Protein AF-A0A847WRC9-F1 (afdb_monomer_lite)

Secondary structure (DSSP, 8-state):
-------HHHHHHHTTS-SSHHHHHHHHHTT--EETTEEP---

Radius of gyration: 10.39 Å; chains: 1; bounding box: 21×24×23 Å

pLDDT: mean 92.55, std 8.76, range [54.22, 97.88]

Sequence (43 aa):
MTVKKVRLDVLVVERGLVETREQAKRSIMAGLVFSGSNRMDKP

Foldseek 3Di:
DDDDDDFQLVVCCVVVVDPHSVVSLVCLCVQNDDDVPHTHNGD

Structure (mmCIF, N/CA/C/O backbone):
data_AF-A0A847WRC9-F1
#
_entry.id   AF-A0A847WRC9-F1
#
loop_
_atom_site.group_PDB
_atom_site.id
_atom_site.type_symbol
_atom_site.label_atom_id
_atom_site.label_alt_id
_atom_site.label_comp_id
_atom_site.label_asym_id
_atom_site.label_entity_id
_atom_site.label_seq_id
_atom_site.pdbx_PDB_ins_code
_atom_site.Cartn_x
_atom_site.Cartn_y
_atom_site.Cartn_z
_atom_site.occupancy
_atom_site.B_iso_or_equiv
_atom_site.auth_seq_id
_atom_site.auth_comp_id
_atom_site.auth_asym_id
_atom_site.auth_atom_id
_atom_site.pdbx_PDB_model_num
ATOM 1 N N . MET A 1 1 ? -9.980 18.959 -14.356 1.00 54.22 1 MET A N 1
ATOM 2 C CA . MET A 1 1 ? -10.248 17.950 -13.309 1.00 54.22 1 MET A CA 1
ATOM 3 C C . MET A 1 1 ? -9.007 17.812 -12.447 1.00 54.22 1 MET A C 1
ATOM 5 O O . MET A 1 1 ? -7.963 17.433 -12.958 1.00 54.22 1 MET A O 1
ATOM 9 N N . THR A 1 2 ? -9.074 18.195 -11.177 1.00 61.97 2 THR A N 1
ATOM 10 C CA . THR A 1 2 ? -7.956 18.064 -10.236 1.00 61.97 2 THR A CA 1
ATOM 11 C C . THR A 1 2 ? -7.816 16.596 -9.848 1.00 61.97 2 THR A C 1
ATOM 13 O O . THR A 1 2 ? -8.675 16.045 -9.164 1.00 61.97 2 THR A O 1
ATOM 16 N N . VAL A 1 3 ? -6.753 15.939 -10.313 1.00 78.88 3 VAL A N 1
ATOM 17 C CA . VAL A 1 3 ? -6.437 14.566 -9.900 1.00 78.88 3 VAL A CA 1
ATOM 18 C C . VAL A 1 3 ? -6.158 14.583 -8.400 1.00 78.88 3 VAL A C 1
ATOM 20 O O . VAL A 1 3 ? -5.210 15.225 -7.943 1.00 78.88 3 VAL A O 1
ATOM 23 N N . LYS A 1 4 ? -7.000 13.901 -7.620 1.00 81.81 4 LYS A N 1
ATOM 24 C CA . LYS A 1 4 ? -6.818 13.781 -6.174 1.00 81.81 4 LYS A CA 1
ATOM 25 C C . LYS A 1 4 ? -5.553 12.958 -5.915 1.00 81.81 4 LYS A C 1
ATOM 27 O O . LYS A 1 4 ? -5.530 11.757 -6.168 1.00 81.81 4 LYS A O 1
ATOM 32 N N . LYS A 1 5 ? -4.489 13.610 -5.440 1.00 86.50 5 LYS A N 1
ATOM 33 C CA . LYS A 1 5 ? -3.268 12.923 -5.004 1.00 86.50 5 LYS A CA 1
ATOM 34 C C . LYS A 1 5 ? -3.536 12.275 -3.650 1.00 86.50 5 LYS A C 1
ATOM 36 O O . LYS A 1 5 ? -3.815 12.970 -2.678 1.00 86.50 5 LYS A O 1
ATOM 41 N N . VAL A 1 6 ? -3.452 10.953 -3.605 1.00 91.94 6 VAL A N 1
ATOM 42 C CA . VAL A 1 6 ? -3.553 10.158 -2.376 1.00 91.94 6 VAL A CA 1
ATOM 43 C C . VAL A 1 6 ? -2.197 9.506 -2.129 1.00 91.94 6 VAL A C 1
ATOM 45 O O . VAL A 1 6 ? -1.458 9.224 -3.074 1.00 91.94 6 VAL A O 1
ATOM 48 N N . ARG A 1 7 ? -1.843 9.312 -0.857 1.00 95.31 7 ARG A N 1
ATOM 49 C CA . ARG A 1 7 ? -0.630 8.577 -0.486 1.00 95.31 7 ARG A CA 1
ATOM 50 C C . ARG A 1 7 ? -0.750 7.118 -0.914 1.00 95.31 7 ARG A C 1
ATOM 52 O O . ARG A 1 7 ? -1.840 6.546 -0.864 1.00 95.31 7 ARG A O 1
ATOM 59 N N . LEU A 1 8 ? 0.361 6.513 -1.312 1.00 95.44 8 LEU A N 1
ATOM 60 C CA . LEU A 1 8 ? 0.354 5.142 -1.800 1.00 95.44 8 LEU A CA 1
ATOM 61 C C . LEU A 1 8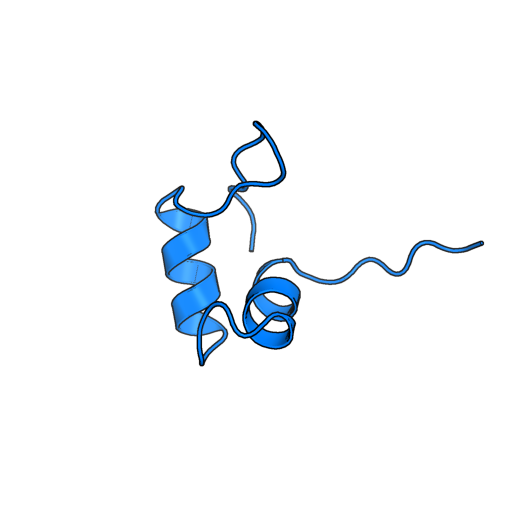 ? 0.021 4.159 -0.676 1.00 95.44 8 LEU A C 1
ATOM 63 O O . LEU A 1 8 ? -0.766 3.245 -0.883 1.00 95.44 8 LEU A O 1
ATOM 67 N N . ASP A 1 9 ? 0.557 4.381 0.523 1.00 96.50 9 ASP A N 1
ATOM 68 C CA . ASP A 1 9 ? 0.274 3.559 1.697 1.00 96.50 9 ASP A CA 1
ATOM 69 C C . ASP A 1 9 ? -1.215 3.536 2.070 1.00 96.50 9 ASP A C 1
ATOM 71 O O . ASP A 1 9 ? -1.727 2.499 2.482 1.00 96.50 9 ASP A O 1
ATOM 75 N N . VAL A 1 10 ? -1.924 4.650 1.880 1.00 96.56 10 VAL A N 1
ATOM 76 C CA . VAL A 1 10 ? -3.383 4.730 2.034 1.00 96.56 10 VAL A CA 1
ATOM 77 C C . VAL A 1 10 ? -4.080 3.976 0.905 1.00 96.56 10 VAL A C 1
ATOM 79 O O . VAL A 1 10 ? -4.923 3.128 1.174 1.00 96.56 10 VAL A O 1
ATOM 82 N N . LEU A 1 11 ? -3.684 4.221 -0.346 1.00 95.75 11 LEU A N 1
ATOM 83 C CA . LEU A 1 11 ? -4.303 3.595 -1.515 1.00 95.75 11 LEU A CA 1
ATOM 84 C C . LEU A 1 11 ? -4.196 2.061 -1.491 1.00 95.75 11 LEU A C 1
ATOM 86 O O . LEU A 1 11 ? -5.118 1.371 -1.916 1.00 95.75 11 LEU A O 1
ATOM 90 N N . VAL A 1 12 ? -3.080 1.516 -1.003 1.00 96.00 12 VAL A N 1
ATOM 91 C CA . VAL A 1 12 ? -2.860 0.064 -0.890 1.00 96.00 12 VAL A CA 1
ATOM 92 C C . VAL A 1 12 ? -3.829 -0.566 0.122 1.00 96.00 12 VAL A 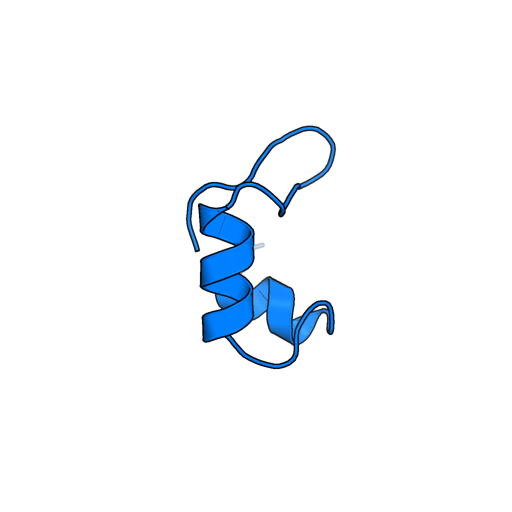C 1
ATOM 94 O O . VAL A 1 12 ? -4.356 -1.646 -0.143 1.00 96.00 12 VAL A O 1
ATOM 97 N N . VAL A 1 13 ? -4.114 0.119 1.235 1.00 97.38 13 VAL A N 1
ATOM 98 C CA . VAL A 1 13 ? -5.102 -0.326 2.236 1.00 97.38 13 VAL A CA 1
ATOM 99 C C . VAL A 1 13 ? -6.527 -0.171 1.711 1.00 97.38 13 VAL A C 1
ATOM 101 O O . VAL A 1 13 ? -7.317 -1.101 1.810 1.00 97.38 13 VAL A O 1
ATOM 104 N N . GLU A 1 14 ? -6.857 0.966 1.091 1.00 96.50 14 GLU A N 1
ATOM 105 C CA . GLU A 1 14 ? -8.188 1.210 0.508 1.00 96.50 14 GLU A CA 1
ATOM 106 C C . GLU A 1 14 ? -8.542 0.198 -0.593 1.00 96.50 14 GLU A C 1
ATOM 108 O O . GLU A 1 14 ? -9.711 -0.123 -0.793 1.00 96.50 14 GLU A O 1
ATOM 113 N N . ARG A 1 15 ? -7.535 -0.340 -1.292 1.00 94.94 15 ARG A N 1
ATOM 114 C CA . ARG A 1 15 ? -7.695 -1.420 -2.278 1.00 94.94 15 ARG A CA 1
ATOM 115 C C . ARG A 1 15 ? -7.783 -2.821 -1.665 1.00 94.94 15 ARG A C 1
ATOM 117 O O . ARG A 1 15 ? -7.903 -3.783 -2.416 1.00 94.94 15 ARG A O 1
ATOM 124 N N . GLY A 1 16 ? -7.691 -2.951 -0.342 1.00 95.75 16 GLY A N 1
ATOM 125 C CA . GLY A 1 16 ? -7.773 -4.230 0.364 1.00 95.75 16 GLY A CA 1
ATOM 126 C C . GLY A 1 16 ? -6.582 -5.161 0.126 1.00 95.75 16 GLY A C 1
ATOM 127 O O . GLY A 1 16 ? -6.699 -6.361 0.344 1.00 95.75 16 GLY A O 1
ATOM 128 N N . LEU A 1 17 ? -5.438 -4.637 -0.333 1.00 95.69 17 LEU A N 1
ATOM 129 C CA . LEU A 1 17 ? -4.239 -5.453 -0.572 1.00 95.69 17 LEU A CA 1
ATOM 130 C C . LEU A 1 17 ? -3.545 -5.850 0.737 1.00 95.69 17 LEU A C 1
ATOM 132 O O . LEU A 1 17 ? -2.853 -6.862 0.794 1.00 95.69 17 LEU A O 1
ATOM 136 N N . VAL A 1 18 ? -3.703 -5.020 1.767 1.00 97.25 18 VAL A N 1
ATOM 137 C CA . VAL A 1 18 ? -3.206 -5.227 3.130 1.00 97.25 18 VAL A CA 1
ATOM 138 C C . VAL A 1 18 ? -4.173 -4.580 4.117 1.00 97.25 18 VAL A C 1
ATOM 140 O O . VAL A 1 18 ? -4.908 -3.659 3.763 1.00 97.25 18 VAL A O 1
ATOM 143 N N . GLU A 1 19 ? -4.134 -5.017 5.371 1.00 96.31 19 GLU A N 1
ATOM 144 C CA . GLU A 1 19 ? -5.101 -4.589 6.390 1.00 96.31 19 GLU A CA 1
ATOM 145 C C . GLU A 1 19 ? -4.719 -3.269 7.071 1.00 96.31 19 GLU A C 1
ATOM 147 O O . GLU A 1 19 ? -5.568 -2.558 7.603 1.00 96.31 19 GLU A O 1
ATOM 152 N N . THR A 1 20 ? -3.428 -2.923 7.077 1.00 97.88 20 THR A N 1
ATOM 153 C CA . THR A 1 20 ? -2.908 -1.771 7.827 1.00 97.88 20 THR A CA 1
ATOM 154 C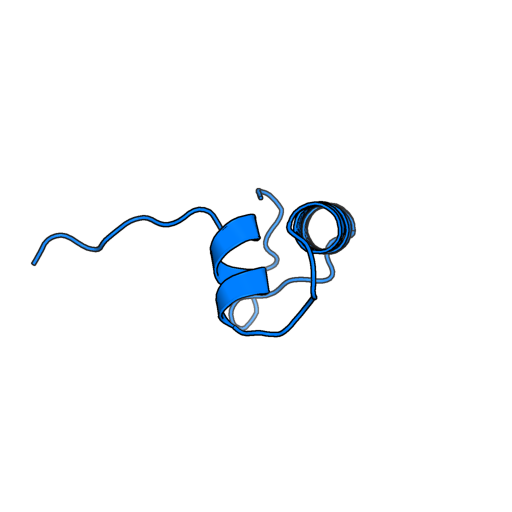 C . THR A 1 20 ? -1.933 -0.936 7.008 1.00 97.88 20 THR A C 1
ATOM 156 O O . THR A 1 20 ? -1.191 -1.447 6.163 1.00 97.88 20 THR A O 1
ATOM 159 N N . ARG A 1 21 ? -1.860 0.368 7.304 1.00 97.31 21 ARG A N 1
ATOM 160 C CA . ARG A 1 21 ? -0.904 1.274 6.646 1.00 97.31 21 ARG A CA 1
ATOM 161 C C . ARG A 1 21 ? 0.548 0.876 6.907 1.00 97.31 21 ARG A C 1
ATOM 163 O O . ARG A 1 21 ? 1.386 1.010 6.023 1.00 97.31 21 ARG A O 1
ATOM 170 N N . GLU A 1 22 ? 0.857 0.347 8.083 1.00 97.81 22 GLU A N 1
ATOM 171 C CA . GLU A 1 22 ? 2.192 -0.142 8.432 1.00 97.81 22 GLU A CA 1
ATOM 172 C C . GLU A 1 22 ? 2.598 -1.376 7.614 1.00 97.81 22 GLU A C 1
ATOM 174 O O . GLU A 1 22 ? 3.762 -1.487 7.224 1.00 97.81 22 GLU A O 1
ATOM 179 N N . GLN A 1 23 ? 1.670 -2.287 7.291 1.00 97.31 23 GLN A N 1
ATOM 180 C CA . GLN A 1 23 ? 1.941 -3.335 6.298 1.00 97.31 23 GLN A CA 1
ATOM 181 C C . GLN A 1 23 ? 2.175 -2.735 4.910 1.00 97.31 23 GLN A C 1
ATOM 183 O O . GLN A 1 23 ? 3.163 -3.094 4.273 1.00 97.31 23 GLN A O 1
ATOM 188 N N . ALA A 1 24 ? 1.345 -1.781 4.473 1.00 97.75 24 ALA A N 1
ATOM 189 C CA . ALA A 1 24 ? 1.514 -1.136 3.170 1.00 97.75 24 ALA A CA 1
ATOM 190 C C . ALA A 1 24 ? 2.900 -0.492 3.031 1.00 97.75 24 ALA A C 1
ATOM 192 O O . ALA A 1 24 ? 3.619 -0.776 2.077 1.00 97.75 24 ALA A O 1
ATOM 193 N N . LYS A 1 25 ? 3.323 0.310 4.018 1.00 97.44 25 LYS A N 1
ATOM 194 C CA . LYS A 1 25 ? 4.651 0.943 4.042 1.00 97.44 25 LYS A CA 1
ATOM 195 C C . LYS A 1 25 ? 5.773 -0.085 3.922 1.00 97.44 25 LYS A C 1
ATOM 197 O O . LYS A 1 25 ? 6.691 0.119 3.133 1.00 97.44 25 LYS A O 1
ATOM 202 N N . ARG A 1 26 ? 5.704 -1.189 4.678 1.00 97.31 26 ARG A N 1
ATOM 203 C CA . ARG A 1 26 ? 6.715 -2.257 4.623 1.00 97.31 26 ARG A CA 1
ATOM 204 C C . ARG A 1 26 ? 6.777 -2.905 3.245 1.00 97.31 26 ARG A C 1
ATOM 206 O O . ARG A 1 26 ? 7.870 -3.031 2.710 1.00 97.31 26 ARG A O 1
ATOM 213 N N . SER A 1 27 ? 5.634 -3.247 2.654 1.00 96.38 27 SER A N 1
ATOM 214 C CA . SER A 1 27 ? 5.577 -3.845 1.315 1.00 96.38 27 SER A CA 1
ATOM 215 C C . SER A 1 27 ? 6.108 -2.902 0.232 1.00 96.38 27 SER A C 1
ATOM 217 O O . SER A 1 27 ? 6.821 -3.341 -0.668 1.00 96.38 27 SER A O 1
ATOM 219 N N . ILE A 1 28 ? 5.815 -1.602 0.337 1.00 96.62 28 ILE A N 1
ATOM 220 C CA . ILE A 1 28 ? 6.321 -0.564 -0.575 1.00 96.62 28 ILE A CA 1
ATOM 221 C C . ILE A 1 28 ? 7.846 -0.447 -0.449 1.00 96.62 28 ILE A C 1
ATOM 223 O O . ILE A 1 28 ? 8.558 -0.576 -1.439 1.00 96.62 28 ILE A O 1
ATOM 227 N N . MET A 1 29 ? 8.373 -0.291 0.769 1.00 95.88 29 MET A N 1
ATOM 228 C CA . MET A 1 29 ? 9.822 -0.185 1.000 1.00 95.88 29 MET A CA 1
ATOM 229 C C . MET A 1 29 ? 10.577 -1.470 0.629 1.00 95.88 29 MET A C 1
ATOM 231 O O . MET A 1 29 ? 11.702 -1.405 0.138 1.00 95.88 29 MET A O 1
ATOM 235 N N . ALA A 1 30 ? 9.946 -2.634 0.802 1.00 96.00 30 ALA A N 1
ATOM 236 C CA . ALA A 1 30 ? 10.474 -3.920 0.354 1.00 96.00 30 ALA A CA 1
ATOM 237 C C . ALA A 1 30 ? 10.464 -4.080 -1.179 1.00 96.00 30 ALA A C 1
ATOM 239 O O . ALA A 1 30 ? 11.047 -5.031 -1.693 1.00 96.00 30 ALA A O 1
ATOM 240 N N . GLY A 1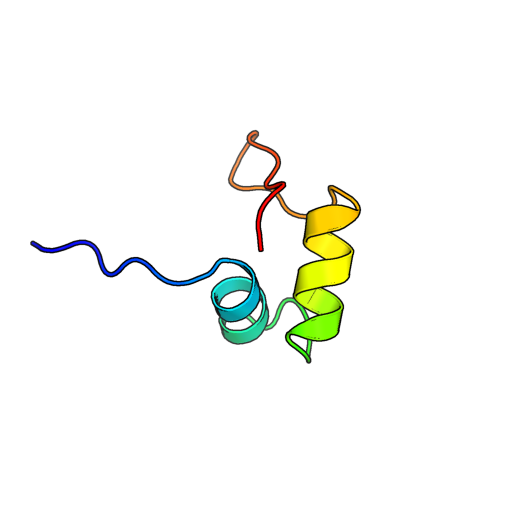 31 ? 9.833 -3.162 -1.922 1.00 95.44 31 GLY A N 1
ATOM 241 C CA . GLY A 1 31 ? 9.777 -3.207 -3.381 1.00 95.44 31 GLY A CA 1
ATOM 242 C C . GLY A 1 31 ? 8.756 -4.174 -3.952 1.00 95.44 31 GLY A C 1
ATOM 243 O O . GLY A 1 31 ? 8.915 -4.612 -5.086 1.00 95.44 31 GLY A O 1
ATOM 244 N N . LEU A 1 32 ? 7.738 -4.531 -3.170 1.00 95.31 32 LEU A N 1
ATOM 245 C CA . LEU A 1 32 ? 6.711 -5.502 -3.552 1.00 95.31 32 LEU A CA 1
ATOM 246 C C . LEU A 1 32 ? 5.505 -4.849 -4.241 1.00 95.31 32 LEU A C 1
ATOM 248 O O . LEU A 1 32 ? 4.627 -5.548 -4.737 1.00 95.31 32 LEU A O 1
ATOM 252 N N . VAL A 1 33 ? 5.433 -3.515 -4.257 1.00 95.50 33 VAL A N 1
ATOM 253 C CA . VAL A 1 33 ? 4.302 -2.768 -4.817 1.00 95.50 33 VAL A CA 1
ATOM 254 C C . VAL A 1 33 ? 4.676 -2.182 -6.172 1.00 95.50 33 VAL A C 1
ATOM 256 O O . VAL A 1 33 ? 5.660 -1.452 -6.298 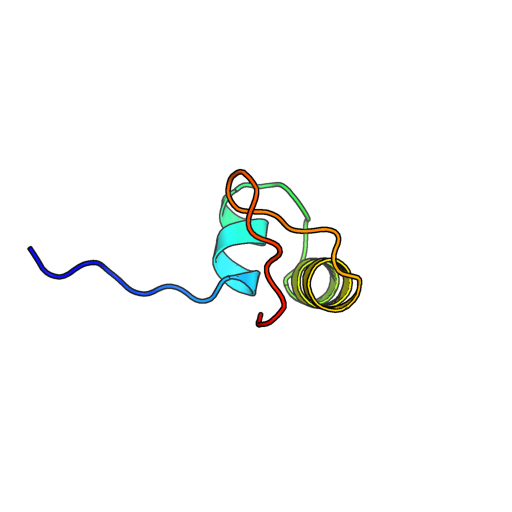1.00 95.50 33 VAL A O 1
ATOM 259 N N . PHE A 1 34 ? 3.847 -2.469 -7.174 1.00 95.50 34 PHE A N 1
ATOM 260 C CA . PHE A 1 34 ? 4.038 -2.041 -8.555 1.00 95.50 34 PHE A CA 1
ATOM 261 C C . PHE A 1 34 ? 2.776 -1.375 -9.103 1.00 95.50 34 PHE A C 1
ATOM 263 O O . PHE A 1 34 ? 1.653 -1.747 -8.761 1.00 95.50 34 PHE A O 1
ATOM 270 N N . SER A 1 35 ? 2.970 -0.407 -9.993 1.00 92.94 35 SER A N 1
ATOM 271 C CA . SER A 1 35 ? 1.927 0.143 -10.855 1.00 92.94 35 SER A CA 1
ATOM 272 C C . SER A 1 35 ? 2.297 -0.169 -12.304 1.00 92.94 35 SER A C 1
ATOM 274 O O . SER A 1 35 ? 3.148 0.499 -12.896 1.00 92.94 35 SER A O 1
ATOM 276 N N . GLY A 1 36 ? 1.713 -1.235 -12.857 1.00 92.44 36 GLY A N 1
ATOM 277 C CA . GLY A 1 36 ? 2.175 -1.818 -14.119 1.00 92.44 36 GLY A CA 1
ATOM 278 C C . GLY A 1 36 ? 3.583 -2.397 -13.958 1.00 92.44 36 GLY A C 1
ATOM 279 O O . GLY A 1 36 ? 3.803 -3.247 -13.103 1.00 92.44 36 GLY A O 1
ATOM 280 N N . SER A 1 37 ? 4.541 -1.908 -14.746 1.00 94.31 37 SER A N 1
ATOM 281 C CA . SER A 1 37 ? 5.964 -2.274 -14.656 1.00 94.31 37 SER A CA 1
ATOM 282 C C . SER A 1 37 ? 6.777 -1.392 -13.701 1.00 94.31 37 SER A C 1
ATOM 284 O O . SER A 1 37 ? 7.949 -1.671 -13.459 1.00 94.31 37 SER A O 1
ATOM 286 N N . ASN A 1 38 ? 6.190 -0.316 -13.170 1.00 94.62 38 ASN A N 1
ATOM 287 C CA . ASN A 1 38 ? 6.914 0.646 -12.345 1.00 94.62 38 ASN A CA 1
ATOM 288 C C . ASN A 1 38 ? 6.836 0.249 -10.872 1.00 94.62 38 ASN A C 1
ATOM 290 O O . ASN A 1 38 ? 5.750 0.214 -10.289 1.00 94.62 38 ASN A O 1
ATOM 294 N N . ARG A 1 39 ? 7.997 -0.022 -10.270 1.00 94.00 39 ARG A N 1
ATOM 295 C CA . ARG A 1 39 ? 8.132 -0.244 -8.828 1.00 94.00 39 ARG A CA 1
ATOM 296 C C . ARG A 1 39 ? 7.844 1.049 -8.071 1.00 94.00 39 ARG A C 1
ATOM 298 O O . ARG A 1 39 ? 8.259 2.130 -8.484 1.00 94.00 39 ARG A O 1
ATOM 305 N N . MET A 1 40 ? 7.131 0.925 -6.959 1.00 95.06 40 MET A N 1
ATOM 306 C CA . MET A 1 40 ? 6.810 2.046 -6.094 1.00 95.06 40 MET A CA 1
ATOM 307 C C . MET A 1 40 ? 7.687 2.019 -4.844 1.00 95.06 40 MET A C 1
ATOM 309 O O . MET A 1 40 ? 7.588 1.093 -4.047 1.00 95.06 40 MET A O 1
ATOM 313 N N . ASP A 1 41 ? 8.495 3.061 -4.647 1.00 89.88 41 ASP A N 1
ATOM 314 C CA . ASP A 1 41 ? 9.466 3.115 -3.541 1.00 89.88 41 ASP A CA 1
ATOM 315 C C . ASP A 1 41 ? 9.077 4.101 -2.429 1.00 89.88 41 ASP A C 1
ATOM 317 O O . ASP A 1 41 ? 9.734 4.172 -1.390 1.00 89.88 41 ASP A O 1
ATOM 321 N N . LYS A 1 42 ? 8.014 4.891 -2.637 1.00 89.31 42 LYS A N 1
ATOM 322 C CA . LYS A 1 42 ? 7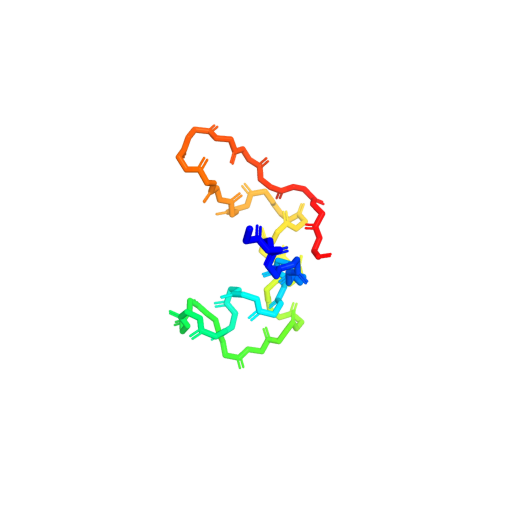.562 5.925 -1.695 1.00 89.31 42 LYS A CA 1
ATOM 323 C C . LYS A 1 42 ? 6.142 5.642 -1.195 1.00 89.31 42 LYS A C 1
ATOM 325 O O . LYS A 1 42 ? 5.234 5.582 -2.027 1.00 89.31 42 LYS A O 1
ATOM 330 N N . PRO A 1 43 ? 5.946 5.488 0.128 1.00 83.06 43 PRO A N 1
ATOM 331 C CA . PRO A 1 43 ? 4.634 5.267 0.725 1.00 83.06 43 PRO A CA 1
ATOM 332 C C . PRO A 1 43 ? 3.759 6.520 0.748 1.00 83.06 43 PRO A C 1
ATOM 334 O O . PRO A 1 43 ? 4.275 7.632 1.009 1.00 83.06 43 PRO A O 1
#